Protein AF-A0A7R9VI12-F1 (afdb_monomer_lite)

Secondary structure (DSSP, 8-state):
-----------------------B-TTT-SBSS---TT-TTEEEE--------GGG------EEE--HHHHS-HHHHHHHHHSSSEEEEEEEETTTTEEEES-GGG--SHHHHHHHHHHHHHHHHHHHHHHT-

Structure (mmCIF, N/CA/C/O backbone):
data_AF-A0A7R9VI12-F1
#
_entry.id   AF-A0A7R9VI12-F1
#
loop_
_atom_site.group_PDB
_atom_site.id
_atom_site.type_symbol
_atom_site.label_atom_id
_atom_site.label_alt_id
_atom_site.label_comp_id
_atom_site.label_asym_id
_atom_site.label_entity_id
_atom_site.label_seq_id
_atom_site.pdbx_PDB_ins_code
_atom_site.Cartn_x
_atom_site.Cartn_y
_atom_site.Cartn_z
_atom_site.occupancy
_atom_site.B_iso_or_equiv
_atom_site.auth_seq_id
_atom_site.auth_comp_id
_atom_site.auth_asym_id
_atom_site.auth_atom_id
_atom_site.pdbx_PDB_model_num
ATOM 1 N N . VAL A 1 1 ? -49.992 -12.864 13.547 1.00 36.03 1 VAL A N 1
ATOM 2 C CA . VAL A 1 1 ? -49.457 -14.203 13.889 1.00 36.03 1 VAL A CA 1
ATOM 3 C C . VAL A 1 1 ? -48.411 -14.488 12.818 1.00 36.03 1 VAL A C 1
ATOM 5 O O . VAL A 1 1 ? -48.797 -14.463 11.660 1.00 36.03 1 VAL A O 1
ATOM 8 N N . ARG A 1 2 ? -47.117 -14.219 13.075 1.00 33.78 2 ARG A N 1
ATOM 9 C CA . ARG A 1 2 ? -46.082 -15.214 13.467 1.00 33.78 2 ARG A CA 1
ATOM 10 C C . ARG A 1 2 ? -46.159 -16.445 12.543 1.00 33.78 2 ARG A C 1
ATOM 12 O O . ARG A 1 2 ? -47.230 -17.006 12.402 1.00 33.78 2 ARG A O 1
ATOM 19 N N . ASP A 1 3 ? -45.115 -16.770 11.788 1.00 30.80 3 ASP A N 1
ATOM 20 C CA . ASP A 1 3 ? -43.936 -17.390 12.387 1.00 30.80 3 ASP A CA 1
ATOM 21 C C . ASP A 1 3 ? -42.587 -16.990 11.781 1.00 30.80 3 ASP A C 1
ATOM 23 O O . ASP A 1 3 ? -42.388 -16.908 10.570 1.00 30.80 3 ASP A O 1
ATOM 27 N N . CYS A 1 4 ? -41.653 -16.781 12.707 1.00 36.22 4 CYS A N 1
ATOM 28 C CA . CYS A 1 4 ? -40.217 -16.835 12.518 1.00 36.22 4 CYS A CA 1
ATOM 29 C C . CYS A 1 4 ? -39.794 -18.306 12.405 1.00 36.22 4 CYS A C 1
ATOM 31 O O . CYS A 1 4 ? -40.153 -19.097 13.275 1.00 36.22 4 CYS A O 1
ATOM 33 N N . LEU A 1 5 ? -38.958 -18.648 11.426 1.00 33.22 5 LEU A N 1
ATOM 34 C CA . LEU A 1 5 ? -38.113 -19.841 11.480 1.00 33.22 5 LEU A CA 1
ATOM 35 C C . LEU A 1 5 ? -36.690 -19.464 11.059 1.00 33.22 5 LEU A C 1
ATOM 37 O O . LEU A 1 5 ? -36.394 -19.264 9.887 1.00 33.22 5 LEU A O 1
ATOM 41 N N . ASN A 1 6 ? -35.871 -19.286 12.094 1.00 32.91 6 ASN A N 1
ATOM 42 C CA . ASN A 1 6 ? -34.468 -19.660 12.240 1.00 32.91 6 ASN A CA 1
ATOM 43 C C . ASN A 1 6 ? -33.645 -19.898 10.963 1.00 32.91 6 ASN A C 1
ATOM 45 O O . ASN A 1 6 ? -33.725 -20.952 10.340 1.00 32.91 6 ASN A O 1
ATOM 49 N N . THR A 1 7 ? -32.703 -18.989 10.725 1.00 34.00 7 THR A N 1
ATOM 50 C CA . THR A 1 7 ? -31.394 -19.309 10.137 1.00 34.00 7 THR A CA 1
ATOM 51 C C . THR A 1 7 ? -30.309 -18.830 11.097 1.00 34.00 7 THR A C 1
ATOM 53 O O . THR A 1 7 ? -29.560 -17.896 10.817 1.00 34.00 7 THR A O 1
ATOM 56 N N . GLU A 1 8 ? -30.272 -19.448 12.276 1.00 36.38 8 GLU A N 1
ATOM 57 C CA . GLU A 1 8 ? -28.986 -19.737 12.909 1.00 36.38 8 GLU A CA 1
ATOM 58 C C . GLU A 1 8 ? -28.348 -20.904 12.133 1.00 36.38 8 GLU A C 1
ATOM 60 O O . GLU A 1 8 ? -29.059 -21.711 11.543 1.00 36.38 8 GLU A O 1
ATOM 65 N N . GLU A 1 9 ? -27.017 -20.957 12.108 1.00 34.47 9 GLU A N 1
ATOM 66 C CA . GLU A 1 9 ? -26.188 -21.947 11.397 1.00 34.47 9 GLU A CA 1
ATOM 67 C C . GLU A 1 9 ? -26.066 -21.807 9.874 1.00 34.47 9 GLU A C 1
ATOM 69 O O . GLU A 1 9 ? -26.461 -22.666 9.098 1.00 34.47 9 GLU A O 1
ATOM 74 N N . LEU A 1 10 ? -25.355 -20.765 9.443 1.00 29.34 10 LEU A N 1
ATOM 75 C CA . LEU A 1 10 ? -24.250 -20.928 8.484 1.00 29.34 10 LEU A CA 1
ATOM 76 C C . LEU A 1 10 ? -23.321 -19.711 8.564 1.00 29.34 10 LEU A C 1
ATOM 78 O O . LEU A 1 10 ? -22.948 -19.092 7.571 1.00 29.34 10 LEU A O 1
ATOM 82 N N . VAL A 1 11 ? -22.894 -19.379 9.789 1.00 31.23 11 VAL A N 1
ATOM 83 C CA . VAL A 1 11 ? -21.610 -18.696 9.964 1.00 31.23 11 VAL A CA 1
ATOM 84 C C . VAL A 1 11 ? -20.565 -19.744 9.615 1.00 31.23 11 VAL A C 1
ATOM 86 O O . VAL A 1 11 ? -20.087 -20.483 10.476 1.00 31.23 11 VAL A O 1
ATOM 89 N N . GLY A 1 12 ? -20.275 -19.876 8.320 1.00 28.42 12 GLY A N 1
ATOM 90 C CA . GLY A 1 12 ? -19.099 -20.590 7.866 1.00 28.42 12 GLY A CA 1
ATOM 91 C C . GLY A 1 12 ? -17.930 -19.990 8.625 1.00 28.42 12 GLY A C 1
ATOM 92 O O . GLY A 1 12 ? -17.595 -18.824 8.418 1.00 28.42 12 GLY A O 1
ATOM 93 N N . LYS A 1 13 ? -17.376 -20.753 9.574 1.00 27.52 13 LYS A N 1
ATOM 94 C CA . LYS A 1 13 ? -16.106 -20.422 10.206 1.00 27.52 13 LYS A CA 1
ATOM 95 C C . LYS A 1 13 ? -15.158 -20.156 9.052 1.00 27.52 13 LYS A C 1
ATOM 97 O O . LYS A 1 13 ? -14.788 -21.084 8.334 1.00 27.52 13 LYS A O 1
ATOM 102 N N . LEU A 1 14 ? -14.810 -18.889 8.855 1.00 29.39 14 LEU A N 1
ATOM 103 C CA . LEU A 1 14 ? -13.666 -18.517 8.056 1.00 29.39 14 LEU A CA 1
ATOM 104 C C . LEU A 1 14 ? -12.483 -19.103 8.823 1.00 29.39 14 LEU A C 1
ATOM 106 O O . LEU A 1 14 ? -11.952 -18.491 9.746 1.00 29.39 14 LEU A O 1
ATOM 110 N N . VAL A 1 15 ? -12.157 -20.359 8.527 1.00 25.55 15 VAL A N 1
ATOM 111 C CA . VAL A 1 15 ? -10.911 -20.970 8.950 1.00 25.55 15 VAL A CA 1
ATOM 112 C C . VAL A 1 15 ? -9.866 -20.258 8.113 1.00 25.55 15 VAL A C 1
ATOM 114 O O . VAL A 1 15 ? -9.479 -20.701 7.037 1.00 25.55 15 VAL A O 1
ATOM 117 N N . THR A 1 16 ? -9.460 -19.082 8.580 1.00 32.72 16 THR A N 1
ATOM 118 C CA . THR A 1 16 ? -8.202 -18.484 8.177 1.00 32.72 16 THR A CA 1
ATOM 119 C C . THR A 1 16 ? -7.138 -19.374 8.796 1.00 32.72 16 THR A C 1
ATOM 121 O O . THR A 1 16 ? -6.636 -19.081 9.877 1.00 32.72 16 THR A O 1
ATOM 124 N N . THR A 1 17 ? -6.838 -20.516 8.176 1.00 26.81 17 THR A N 1
ATOM 125 C CA . THR A 1 17 ? -5.534 -21.135 8.399 1.00 26.81 17 THR A CA 1
ATOM 126 C C . THR A 1 17 ? -4.525 -20.056 8.030 1.00 26.81 17 THR A C 1
ATOM 128 O O . THR A 1 17 ? -4.523 -19.635 6.869 1.00 26.81 17 THR A O 1
ATOM 131 N N . PRO A 1 18 ? -3.743 -19.524 8.984 1.00 36.38 18 PRO A N 1
ATOM 132 C CA . PRO A 1 18 ? -2.709 -18.572 8.639 1.00 36.38 18 PRO A CA 1
ATOM 133 C C . PRO A 1 18 ? -1.771 -19.296 7.677 1.00 36.38 18 PRO A C 1
ATOM 135 O O . PRO A 1 18 ? -1.177 -20.314 8.034 1.00 36.38 18 PRO A O 1
ATOM 138 N N . CYS A 1 19 ? -1.689 -18.814 6.436 1.00 31.38 19 CYS A N 1
ATOM 139 C CA . CYS A 1 19 ? -0.632 -19.238 5.534 1.00 31.38 19 CYS A CA 1
ATOM 140 C C . CYS A 1 19 ? 0.684 -18.881 6.223 1.00 31.38 19 CYS A C 1
ATOM 142 O O . CYS A 1 19 ? 1.046 -17.711 6.344 1.00 31.38 19 CYS A O 1
ATOM 144 N N . SER A 1 20 ? 1.347 -19.898 6.757 1.00 36.28 20 SER A N 1
ATOM 145 C CA . SER A 1 20 ? 2.651 -19.779 7.385 1.00 36.28 20 SER A CA 1
ATOM 146 C C . SER A 1 20 ? 3.664 -19.813 6.252 1.00 36.28 20 SER A C 1
ATOM 148 O O . SER A 1 20 ? 3.892 -20.848 5.635 1.00 36.28 20 SER A O 1
ATOM 150 N N . PHE A 1 21 ? 4.229 -18.654 5.929 1.00 39.44 21 PHE A N 1
ATOM 151 C CA . PHE A 1 21 ? 5.375 -18.586 5.036 1.00 39.44 21 PHE A CA 1
ATOM 152 C C . PHE A 1 21 ? 6.627 -18.705 5.897 1.00 39.44 21 PHE A C 1
ATOM 154 O O . PHE A 1 21 ? 6.981 -17.784 6.633 1.00 39.44 21 PHE A O 1
ATOM 161 N N . GLU A 1 22 ? 7.272 -19.866 5.842 1.00 41.97 22 GLU A N 1
ATOM 162 C CA . GLU A 1 22 ? 8.585 -20.041 6.447 1.00 41.97 22 GLU A CA 1
ATOM 163 C C . GLU A 1 22 ? 9.616 -19.331 5.570 1.00 41.97 22 GLU A C 1
ATOM 165 O O . GLU A 1 22 ? 9.852 -19.704 4.420 1.00 41.97 22 GLU A O 1
ATOM 170 N N . VAL A 1 23 ? 10.233 -18.276 6.103 1.00 44.00 23 VAL A N 1
ATOM 171 C CA . VAL A 1 23 ? 11.409 -17.682 5.469 1.00 44.00 23 VAL A CA 1
ATOM 172 C C . VAL A 1 23 ? 12.581 -18.604 5.777 1.00 44.00 23 VAL A C 1
ATOM 174 O O . VAL A 1 23 ? 13.063 -18.670 6.912 1.00 44.00 23 VAL A O 1
ATOM 177 N N . LEU A 1 24 ? 13.007 -19.362 4.773 1.00 45.44 24 LEU A N 1
ATOM 178 C CA . LEU A 1 24 ? 14.143 -20.266 4.881 1.00 45.44 24 LEU A CA 1
ATOM 179 C C . LEU A 1 24 ? 15.441 -19.500 4.622 1.00 45.44 24 LEU A C 1
ATOM 181 O O . LEU A 1 24 ? 15.541 -18.708 3.681 1.00 45.44 24 LEU A O 1
ATOM 185 N N . ASP A 1 25 ? 16.454 -19.757 5.443 1.00 47.34 25 ASP A N 1
ATOM 186 C CA . ASP A 1 25 ? 17.811 -19.308 5.157 1.00 47.34 25 ASP A CA 1
ATOM 187 C C . ASP A 1 25 ? 18.320 -19.987 3.879 1.00 47.34 25 ASP A C 1
ATOM 189 O O . ASP A 1 25 ? 18.394 -21.215 3.800 1.00 47.34 25 ASP A O 1
ATOM 193 N N . GLN A 1 26 ? 18.713 -19.197 2.879 1.00 45.53 26 GLN A N 1
ATOM 194 C CA . GLN A 1 26 ? 19.131 -19.721 1.573 1.00 45.53 26 GLN A CA 1
ATOM 195 C C . GLN A 1 26 ? 20.397 -20.598 1.620 1.00 45.53 26 GLN A C 1
ATOM 197 O O . GLN A 1 26 ? 20.677 -21.293 0.646 1.00 45.53 26 GLN A O 1
ATOM 202 N N . LYS A 1 27 ? 21.179 -20.575 2.711 1.00 49.22 27 LYS A N 1
ATOM 203 C CA . LYS A 1 27 ? 22.418 -21.361 2.845 1.00 49.22 27 LYS A CA 1
ATOM 204 C C . LYS A 1 27 ? 22.239 -22.621 3.685 1.00 49.22 27 LYS A C 1
ATOM 206 O O . LYS A 1 27 ? 22.909 -23.616 3.432 1.00 49.22 27 LYS A O 1
ATOM 211 N N . THR A 1 28 ? 21.377 -22.570 4.693 1.00 59.81 28 THR A N 1
ATOM 212 C CA . THR A 1 28 ? 21.206 -23.640 5.686 1.00 59.81 28 THR A CA 1
ATOM 213 C C . THR A 1 28 ? 19.878 -24.380 5.550 1.00 59.81 28 THR A C 1
ATOM 215 O O . THR A 1 28 ? 19.721 -25.439 6.153 1.00 59.81 28 THR A O 1
ATOM 218 N N . GLY A 1 29 ? 18.923 -23.853 4.774 1.00 53.78 29 GLY A N 1
ATOM 219 C CA . GLY A 1 29 ? 17.589 -24.437 4.601 1.00 53.78 29 GLY A CA 1
ATOM 220 C C . GLY A 1 29 ? 16.758 -24.465 5.887 1.00 53.78 29 GLY A C 1
ATOM 221 O O . GLY A 1 29 ? 15.698 -25.082 5.912 1.00 53.78 29 GLY A O 1
ATOM 222 N N . GLN A 1 30 ? 17.236 -23.829 6.960 1.00 48.47 30 GLN A N 1
ATOM 223 C CA . GLN A 1 30 ? 16.540 -23.780 8.237 1.00 48.47 30 GLN A CA 1
ATOM 224 C C . GLN A 1 30 ? 15.572 -22.591 8.289 1.00 48.47 30 GLN A C 1
ATOM 226 O O . GLN A 1 30 ? 15.881 -21.528 7.737 1.00 48.47 30 GLN A O 1
ATOM 231 N N . PRO A 1 31 ? 14.431 -22.726 8.993 1.00 56.00 31 PRO A N 1
ATOM 232 C CA . PRO A 1 31 ? 13.540 -21.610 9.276 1.00 56.00 31 PRO A CA 1
ATOM 233 C C . PRO A 1 31 ? 14.293 -20.493 10.004 1.00 56.00 31 PRO A C 1
ATOM 235 O O . PRO A 1 31 ? 14.781 -20.664 11.127 1.00 56.00 31 PRO A O 1
ATOM 238 N N . THR A 1 32 ? 14.393 -19.326 9.373 1.00 46.84 32 THR A N 1
ATOM 239 C CA . THR A 1 32 ? 14.970 -18.146 10.020 1.00 46.84 32 THR A CA 1
ATOM 240 C C . THR A 1 32 ? 13.948 -17.519 10.952 1.00 46.84 32 THR A C 1
ATOM 242 O O . THR A 1 32 ? 13.105 -16.733 10.539 1.00 46.84 32 THR A O 1
ATOM 245 N N . ARG A 1 33 ? 14.097 -17.852 12.240 1.00 43.62 33 ARG A N 1
ATOM 246 C CA . ARG A 1 33 ? 13.292 -17.420 13.397 1.00 43.62 33 ARG A CA 1
ATOM 247 C C . ARG A 1 33 ? 11.914 -18.074 13.495 1.00 43.62 33 ARG A C 1
ATOM 249 O O . ARG A 1 33 ? 11.202 -18.252 12.516 1.00 43.62 33 ARG A O 1
ATOM 256 N N . LYS A 1 34 ? 11.532 -18.372 14.746 1.00 41.25 34 LYS A N 1
ATOM 257 C CA . LYS A 1 34 ? 10.131 -18.560 15.132 1.00 41.25 34 LYS A CA 1
ATOM 258 C C . LYS A 1 34 ? 9.360 -17.377 14.556 1.00 41.25 34 LYS A C 1
ATOM 260 O O . LYS A 1 34 ? 9.761 -16.238 14.789 1.00 41.25 34 LYS A O 1
ATOM 265 N N . VAL A 1 35 ? 8.327 -17.658 13.771 1.00 44.12 35 VAL A N 1
ATOM 266 C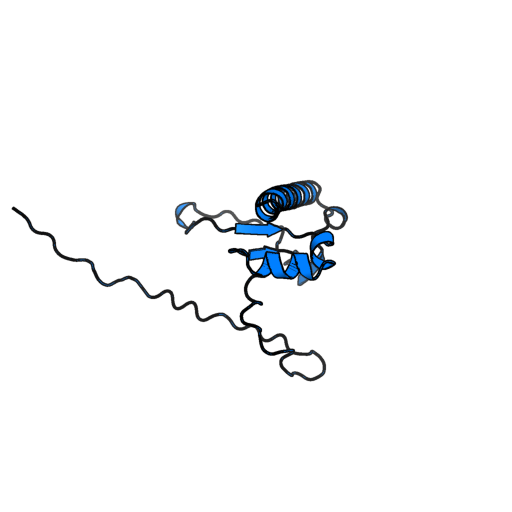 CA . VAL A 1 35 ? 7.374 -16.649 13.322 1.00 44.12 35 VAL A CA 1
ATOM 267 C C . VAL A 1 35 ? 6.795 -16.051 14.598 1.00 44.12 35 VAL A C 1
ATOM 269 O O . VAL A 1 35 ? 5.968 -16.678 15.249 1.00 44.12 35 VAL A O 1
ATOM 272 N N . ASP A 1 36 ? 7.317 -14.904 15.035 1.00 42.84 36 ASP A N 1
ATOM 273 C CA . ASP A 1 36 ? 6.646 -14.104 16.049 1.00 42.84 36 ASP A CA 1
ATOM 274 C C . ASP A 1 36 ? 5.225 -13.893 15.515 1.00 42.84 36 ASP A C 1
ATOM 276 O O . ASP A 1 36 ? 5.067 -13.414 14.387 1.00 42.84 36 ASP A O 1
ATOM 280 N N . ASP A 1 37 ? 4.201 -14.226 16.304 1.00 44.94 37 ASP A N 1
ATOM 281 C CA . ASP A 1 37 ? 2.775 -13.989 15.995 1.00 44.94 37 ASP A CA 1
ATOM 282 C C . ASP A 1 37 ? 2.480 -12.515 15.610 1.00 44.94 37 ASP A C 1
ATOM 284 O O . 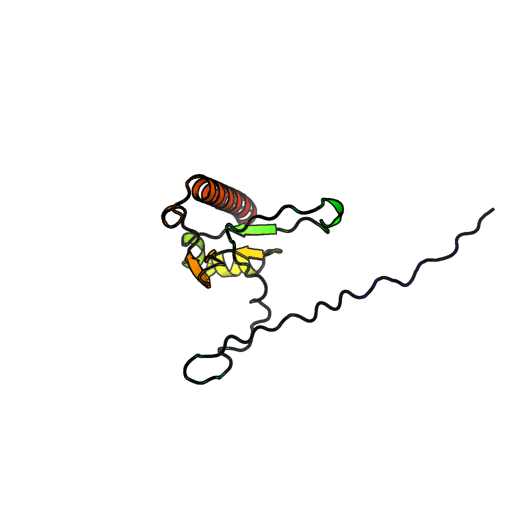ASP A 1 37 ? 1.405 -12.162 15.131 1.00 44.94 37 ASP A O 1
ATOM 288 N N . GLU A 1 38 ? 3.471 -11.637 15.763 1.00 48.44 38 GLU A N 1
ATOM 289 C CA . GLU A 1 38 ? 3.492 -10.225 15.401 1.00 48.44 38 GLU A CA 1
ATOM 290 C C . GLU A 1 38 ? 3.944 -9.920 13.951 1.00 48.44 38 GLU A C 1
ATOM 292 O O . GLU A 1 38 ? 3.989 -8.746 13.568 1.00 48.44 38 GLU A O 1
ATOM 297 N N . LEU A 1 39 ? 4.313 -10.920 13.135 1.00 51.94 39 LEU A N 1
ATOM 298 C CA . LEU A 1 39 ? 4.849 -10.720 11.771 1.00 51.94 39 LEU A CA 1
ATOM 299 C C . LEU A 1 39 ? 3.797 -10.706 10.644 1.00 51.94 39 LEU A C 1
ATOM 301 O O . LEU A 1 39 ? 4.113 -10.275 9.536 1.00 51.94 39 LEU A O 1
ATOM 305 N N . LEU A 1 40 ? 2.546 -11.104 10.894 1.00 58.62 40 LEU A N 1
ATOM 306 C CA . LEU A 1 40 ? 1.536 -11.331 9.839 1.00 58.62 40 LEU A CA 1
ATOM 307 C C . LEU A 1 40 ? 0.859 -10.064 9.270 1.00 58.62 40 LEU A C 1
ATOM 309 O O . LEU A 1 40 ? -0.145 -10.162 8.568 1.00 58.62 40 LEU A O 1
ATOM 313 N N . LYS A 1 41 ? 1.377 -8.865 9.557 1.00 79.94 41 LYS A N 1
ATOM 314 C CA . LYS A 1 41 ? 0.762 -7.596 9.120 1.00 79.94 41 LYS A CA 1
ATOM 315 C C . LYS A 1 41 ? 1.378 -6.996 7.855 1.00 79.94 41 LYS A C 1
ATOM 317 O O . LYS A 1 41 ? 0.873 -5.979 7.392 1.00 79.94 41 LYS A O 1
ATOM 322 N N . GLU A 1 42 ? 2.453 -7.559 7.307 1.00 85.44 42 GLU A N 1
ATOM 323 C CA . GLU A 1 42 ? 3.122 -6.967 6.141 1.00 85.44 42 GLU A CA 1
ATOM 324 C C . GLU A 1 42 ? 2.411 -7.324 4.826 1.00 85.44 42 GLU A C 1
ATOM 326 O O . GLU A 1 42 ? 2.136 -8.491 4.552 1.00 85.44 42 GLU A O 1
ATOM 331 N N . VAL A 1 43 ? 2.165 -6.313 3.994 1.00 91.75 43 VAL A N 1
ATOM 332 C CA . VAL A 1 43 ? 1.702 -6.447 2.608 1.00 91.75 43 VAL A CA 1
ATOM 333 C C . VAL A 1 43 ? 2.669 -5.737 1.663 1.00 91.75 43 VAL A C 1
ATOM 335 O O . VAL A 1 43 ? 3.390 -4.819 2.058 1.00 91.75 43 VAL A O 1
ATOM 338 N N . PHE A 1 44 ? 2.663 -6.150 0.399 1.00 90.62 44 PHE A N 1
ATOM 339 C CA . PHE A 1 44 ? 3.498 -5.570 -0.648 1.00 90.62 44 PHE A CA 1
ATOM 340 C C . PHE A 1 44 ? 2.621 -4.823 -1.642 1.00 90.62 44 PHE A C 1
ATOM 342 O O . PHE A 1 44 ? 1.660 -5.380 -2.173 1.00 90.62 44 PHE A O 1
ATOM 349 N N . PHE A 1 45 ? 2.945 -3.558 -1.885 1.00 91.12 45 PHE A N 1
ATOM 350 C CA . PHE A 1 45 ? 2.252 -2.772 -2.896 1.00 91.12 45 PHE A CA 1
ATOM 351 C C . PHE A 1 45 ? 2.816 -3.111 -4.273 1.00 91.12 45 PHE A C 1
ATOM 353 O O . PHE A 1 45 ? 4.024 -3.254 -4.421 1.00 91.12 45 PHE A O 1
ATOM 360 N N . SER A 1 46 ? 1.963 -3.224 -5.283 1.00 90.75 46 SER A N 1
ATOM 361 C CA . SER A 1 46 ? 2.393 -3.351 -6.674 1.00 90.75 46 SER A CA 1
ATOM 362 C C . SER A 1 46 ? 1.588 -2.389 -7.528 1.00 90.75 46 SER A C 1
ATOM 364 O O . SER A 1 46 ? 0.465 -2.028 -7.172 1.00 90.75 46 SER A O 1
ATOM 366 N N . CYS A 1 47 ? 2.153 -2.001 -8.663 1.00 84.12 47 CYS A N 1
ATOM 367 C CA . CYS A 1 47 ? 1.463 -1.153 -9.626 1.00 84.12 47 CYS A CA 1
ATOM 368 C C . CYS A 1 47 ? 0.553 -1.943 -10.578 1.00 84.12 47 CYS A C 1
ATOM 370 O O . CYS A 1 47 ? -0.020 -1.373 -11.503 1.00 84.12 47 CYS A O 1
ATOM 372 N N . HIS A 1 48 ? 0.397 -3.250 -10.347 1.00 86.56 48 HIS A N 1
ATOM 373 C CA . HIS A 1 48 ? -0.528 -4.099 -11.088 1.00 86.56 48 HIS A CA 1
ATOM 374 C C . HIS A 1 48 ? -1.970 -3.608 -10.901 1.00 86.56 48 HIS A C 1
ATOM 376 O O . HIS A 1 48 ? -2.407 -3.352 -9.776 1.00 86.56 48 HIS A O 1
ATOM 382 N N . ARG A 1 49 ? -2.718 -3.471 -12.001 1.00 86.62 49 ARG A N 1
ATOM 383 C CA . ARG A 1 49 ? -4.096 -2.961 -12.002 1.00 86.62 49 ARG A CA 1
ATOM 384 C C . ARG A 1 49 ? -5.001 -3.938 -12.737 1.00 86.62 49 ARG A C 1
ATOM 386 O O . ARG A 1 49 ? -4.750 -4.252 -13.893 1.00 86.62 49 ARG A O 1
ATOM 393 N N . ASP A 1 50 ? -6.096 -4.314 -12.088 1.00 91.88 50 ASP A N 1
ATOM 394 C CA . ASP A 1 50 ? -7.159 -5.129 -12.671 1.00 91.88 50 ASP A CA 1
ATOM 395 C C . ASP A 1 50 ? -8.522 -4.458 -12.489 1.00 91.88 50 ASP A C 1
ATOM 397 O O . ASP A 1 50 ? -8.764 -3.727 -11.525 1.00 91.88 50 ASP A O 1
ATOM 401 N N . THR A 1 51 ? -9.449 -4.745 -13.405 1.00 94.75 51 THR A N 1
ATOM 402 C CA . THR A 1 51 ? -10.855 -4.353 -13.250 1.00 94.75 51 THR A CA 1
ATOM 403 C C . THR A 1 51 ? -11.592 -5.410 -12.435 1.00 94.75 51 THR A C 1
ATOM 405 O O . THR A 1 51 ? -11.690 -6.563 -12.852 1.00 94.75 51 THR A O 1
ATOM 408 N N . ILE A 1 52 ? -12.162 -5.015 -11.296 1.00 93.50 52 ILE A N 1
ATOM 409 C CA . ILE A 1 52 ? -12.950 -5.902 -10.428 1.00 93.50 52 ILE A CA 1
ATOM 410 C C . ILE A 1 52 ? -14.429 -5.506 -10.418 1.00 93.50 52 ILE A C 1
ATOM 412 O O . ILE A 1 52 ? -14.783 -4.339 -10.587 1.00 93.50 52 ILE A O 1
ATOM 416 N N . LYS A 1 53 ? -15.319 -6.479 -10.194 1.00 95.25 53 LYS A N 1
ATOM 417 C CA . LYS A 1 53 ? -16.759 -6.220 -10.037 1.00 95.25 53 LYS A CA 1
ATOM 418 C C . LYS A 1 53 ? -17.035 -5.721 -8.620 1.00 95.25 53 LYS A C 1
ATOM 420 O O . LYS A 1 53 ? -16.605 -6.342 -7.661 1.00 95.25 53 LYS A O 1
ATOM 425 N N . THR A 1 54 ? -17.841 -4.674 -8.454 1.00 92.75 54 THR A N 1
ATOM 426 C CA . THR A 1 54 ? -18.148 -4.111 -7.123 1.00 92.75 54 THR A CA 1
ATOM 427 C C . THR A 1 54 ? -18.729 -5.142 -6.145 1.00 92.75 54 THR A C 1
ATOM 429 O O . THR A 1 54 ? -18.436 -5.085 -4.957 1.00 92.75 54 THR A O 1
ATOM 432 N N . GLY A 1 55 ? -19.487 -6.130 -6.639 1.00 94.62 55 GLY A N 1
ATOM 433 C CA . GLY A 1 55 ? -20.039 -7.217 -5.820 1.00 94.62 55 GLY A CA 1
ATOM 434 C C . GLY A 1 55 ? -19.005 -8.177 -5.215 1.00 94.62 55 GLY A C 1
ATOM 435 O O . GLY A 1 55 ? -19.378 -9.000 -4.388 1.00 94.62 55 GLY A O 1
ATOM 436 N N . THR A 1 56 ? -17.725 -8.092 -5.599 1.00 95.00 56 THR A N 1
ATOM 437 C CA . THR A 1 56 ? -16.639 -8.884 -4.991 1.00 95.00 56 THR A CA 1
ATOM 438 C C . THR A 1 56 ? -15.942 -8.153 -3.841 1.00 95.00 56 THR A C 1
ATOM 440 O O . THR A 1 56 ? -15.048 -8.718 -3.215 1.00 95.00 56 THR A O 1
ATOM 443 N N . ILE A 1 57 ? -16.308 -6.896 -3.561 1.00 92.44 57 ILE A N 1
ATOM 444 C CA . ILE A 1 57 ? -15.745 -6.124 -2.449 1.00 92.44 57 ILE A CA 1
ATOM 445 C C . ILE A 1 57 ? -16.374 -6.618 -1.144 1.00 92.44 57 ILE A C 1
ATOM 447 O O . ILE A 1 57 ? -17.571 -6.448 -0.930 1.00 92.44 57 ILE A O 1
ATOM 451 N N . VAL A 1 58 ? -15.560 -7.202 -0.261 1.00 94.88 58 VAL A N 1
ATOM 452 C CA . VAL A 1 58 ? -16.034 -7.748 1.022 1.00 94.88 58 VAL A CA 1
ATOM 453 C C . VAL A 1 58 ? -16.171 -6.649 2.082 1.00 94.88 58 VAL A C 1
ATOM 455 O O . VAL A 1 58 ? -17.241 -6.465 2.649 1.00 94.88 58 VAL A O 1
ATOM 458 N N . HIS A 1 59 ? -15.090 -5.915 2.370 1.00 91.62 59 HIS A N 1
ATOM 459 C CA . HIS A 1 59 ? -15.065 -4.802 3.328 1.00 91.62 59 HIS A CA 1
ATOM 460 C C . HIS A 1 59 ? -13.819 -3.922 3.116 1.00 91.62 59 HIS A C 1
ATOM 462 O O . HIS A 1 59 ? -12.909 -4.283 2.370 1.00 91.62 59 HIS A O 1
ATOM 468 N N . LYS A 1 60 ? -13.777 -2.753 3.769 1.00 90.69 60 LYS A N 1
ATOM 469 C CA . LYS A 1 60 ? -12.617 -1.845 3.751 1.00 90.69 60 LYS A CA 1
ATOM 470 C C . LYS A 1 60 ? -11.597 -2.250 4.816 1.00 90.69 60 LYS A C 1
ATOM 472 O O . LYS A 1 60 ? -11.983 -2.560 5.939 1.00 90.69 60 LYS A O 1
ATOM 477 N N . VAL A 1 61 ? -10.311 -2.171 4.482 1.00 90.00 61 VAL A N 1
ATOM 478 C CA . VAL A 1 61 ? -9.189 -2.454 5.395 1.00 90.00 61 VAL A CA 1
ATOM 479 C C . VAL A 1 61 ? -8.257 -1.249 5.510 1.00 90.00 61 VAL A C 1
ATOM 481 O O . VAL A 1 61 ? -8.248 -0.382 4.635 1.00 90.00 61 VAL A O 1
ATOM 484 N N . ILE A 1 62 ? -7.464 -1.203 6.583 1.00 89.19 62 ILE A N 1
ATOM 485 C CA . ILE A 1 62 ? -6.436 -0.177 6.790 1.00 89.19 62 ILE A CA 1
ATOM 486 C C . ILE A 1 62 ? -5.090 -0.724 6.320 1.00 89.19 62 ILE A C 1
ATOM 488 O O . ILE A 1 62 ? -4.662 -1.787 6.774 1.00 89.19 62 ILE A O 1
ATOM 492 N N . VAL A 1 63 ? -4.416 0.026 5.450 1.00 91.25 63 VAL A N 1
ATOM 493 C CA . VAL A 1 63 ? -3.050 -0.256 4.998 1.00 91.25 63 VAL A CA 1
ATOM 494 C C . VAL A 1 63 ? -2.214 0.997 5.201 1.00 91.25 63 VAL A C 1
ATOM 496 O O . VAL A 1 63 ? -2.549 2.056 4.674 1.00 91.25 63 VAL A O 1
ATOM 499 N N . ARG A 1 64 ? -1.124 0.874 5.959 1.00 89.56 64 ARG A N 1
ATOM 500 C CA . ARG A 1 64 ? -0.230 1.989 6.282 1.00 89.56 64 ARG A CA 1
ATOM 501 C C . ARG A 1 64 ? 1.031 1.926 5.438 1.00 89.56 64 ARG A C 1
ATOM 503 O O . ARG A 1 64 ? 1.802 0.975 5.549 1.00 89.56 64 ARG A O 1
ATOM 510 N N . PHE A 1 65 ? 1.249 2.953 4.624 1.00 90.50 65 PHE A N 1
ATOM 511 C CA . PHE A 1 65 ? 2.413 3.088 3.752 1.00 90.50 65 PHE A CA 1
ATOM 512 C C . PHE A 1 65 ? 3.548 3.762 4.515 1.00 90.50 65 PHE A C 1
ATOM 514 O O . PHE A 1 65 ? 3.581 4.982 4.679 1.00 90.50 65 PHE A O 1
ATOM 521 N N . LEU A 1 66 ? 4.476 2.949 5.006 1.00 85.25 66 LEU A N 1
ATOM 522 C CA . LEU A 1 66 ? 5.569 3.390 5.858 1.00 85.25 66 LEU A CA 1
ATOM 523 C C . LEU A 1 66 ? 6.816 3.675 5.017 1.00 85.25 66 LEU A C 1
ATOM 525 O O . LEU A 1 66 ? 7.367 2.781 4.372 1.00 85.25 66 LEU A O 1
ATOM 529 N N . GLY A 1 67 ? 7.297 4.918 5.050 1.00 76.62 67 GLY A N 1
ATOM 530 C CA . GLY A 1 67 ? 8.602 5.261 4.493 1.00 76.62 67 GLY A CA 1
ATOM 531 C C . GLY A 1 67 ? 9.776 4.801 5.369 1.00 76.62 67 GLY A C 1
ATOM 532 O O . GLY A 1 67 ? 9.611 4.221 6.450 1.00 76.62 67 GLY A O 1
ATOM 533 N N . ARG A 1 68 ? 11.004 5.068 4.901 1.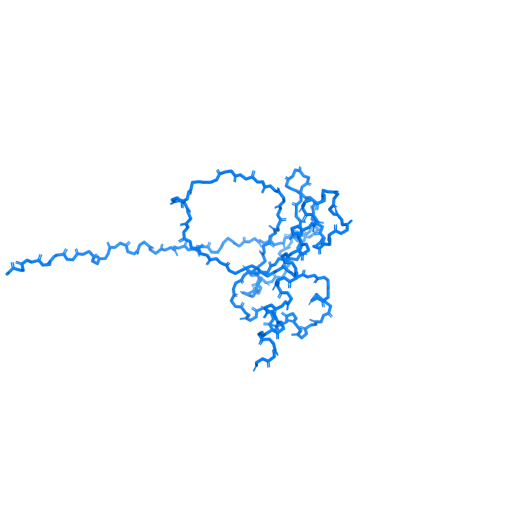00 73.44 68 ARG A N 1
ATOM 534 C CA . ARG A 1 68 ? 12.246 4.689 5.607 1.00 73.44 68 ARG A CA 1
ATOM 535 C C . ARG A 1 68 ? 12.332 5.301 7.005 1.00 73.44 68 ARG A C 1
ATOM 537 O O . ARG A 1 68 ? 12.878 4.675 7.911 1.00 73.44 68 ARG A O 1
ATOM 544 N N . GLU A 1 69 ? 11.757 6.482 7.185 1.00 71.31 69 GLU A N 1
ATOM 545 C CA . GLU A 1 69 ? 11.705 7.242 8.431 1.00 71.31 69 GLU A CA 1
ATOM 546 C C . GLU A 1 69 ? 11.043 6.475 9.591 1.00 71.31 69 GLU A C 1
ATOM 548 O O . GLU A 1 69 ? 11.415 6.666 10.750 1.00 71.31 69 GLU A O 1
ATOM 553 N N . TYR A 1 70 ? 10.130 5.545 9.297 1.00 68.12 70 TYR A N 1
ATOM 554 C CA . TYR A 1 70 ? 9.482 4.711 10.314 1.00 68.12 70 TYR A CA 1
ATOM 555 C C . TYR A 1 70 ? 10.265 3.435 10.633 1.00 68.12 70 TYR A C 1
ATOM 557 O O . TYR A 1 70 ? 10.118 2.893 11.724 1.00 68.12 70 TYR A O 1
ATOM 565 N N . SER A 1 71 ? 11.137 2.983 9.725 1.00 61.69 71 SER A N 1
ATOM 566 C CA . SER A 1 71 ? 11.949 1.768 9.910 1.00 61.69 71 SER A CA 1
ATOM 567 C C . SER A 1 71 ? 13.178 1.990 10.800 1.00 61.69 71 SER A C 1
ATOM 569 O O . SER A 1 71 ? 13.752 1.028 11.304 1.00 61.69 71 SER A O 1
ATOM 571 N N . GLN A 1 72 ? 13.601 3.243 10.995 1.00 58.75 72 GLN A N 1
ATOM 572 C CA . GLN A 1 72 ? 14.819 3.578 11.747 1.00 58.75 72 GLN A CA 1
ATOM 573 C C . GLN A 1 72 ? 14.583 3.762 13.253 1.00 58.75 72 GLN A C 1
ATOM 575 O O . GLN A 1 72 ? 15.514 3.621 14.043 1.00 58.75 72 GLN A O 1
ATOM 580 N N . SER A 1 73 ? 13.347 4.039 13.680 1.00 62.38 73 SER A N 1
ATOM 581 C CA . SER A 1 73 ? 13.011 4.178 15.099 1.00 62.38 73 SER A CA 1
ATOM 582 C C . SER A 1 73 ? 12.353 2.902 15.618 1.00 62.38 73 SER A C 1
ATOM 584 O O . SER A 1 73 ? 11.207 2.587 15.282 1.00 62.38 73 SER A O 1
ATOM 586 N N . LYS A 1 74 ? 13.077 2.174 16.477 1.00 61.28 74 LYS A N 1
ATOM 587 C CA . LYS A 1 74 ? 12.587 0.952 17.136 1.00 61.28 74 LYS A CA 1
ATOM 588 C C . LYS A 1 74 ? 11.300 1.219 17.925 1.00 61.28 74 LYS A C 1
ATOM 590 O O . LYS A 1 74 ? 10.382 0.412 17.886 1.00 61.28 74 LYS A O 1
ATOM 595 N N . GLU A 1 75 ? 11.202 2.383 18.564 1.00 61.84 75 GLU A N 1
ATOM 596 C CA . GLU A 1 75 ? 10.036 2.784 19.353 1.00 61.84 75 GLU A CA 1
ATOM 597 C C . GLU A 1 75 ? 8.802 3.068 18.481 1.00 61.84 75 GLU A C 1
ATOM 599 O O . GLU A 1 75 ? 7.712 2.569 18.773 1.00 61.84 75 GLU A O 1
ATOM 604 N N . LYS A 1 76 ? 8.972 3.786 17.359 1.00 65.75 76 LYS A N 1
ATOM 605 C CA . LYS A 1 76 ? 7.884 4.000 16.389 1.00 65.75 76 LYS A CA 1
ATOM 606 C C . LYS A 1 76 ? 7.430 2.676 15.776 1.00 65.75 76 LYS A C 1
ATOM 608 O O . LYS A 1 76 ? 6.234 2.431 15.672 1.00 65.75 76 LYS A O 1
ATOM 613 N N . THR A 1 77 ? 8.369 1.792 15.445 1.00 65.56 77 THR A N 1
ATOM 614 C CA . THR A 1 77 ? 8.060 0.478 14.861 1.00 65.56 77 THR A CA 1
ATOM 615 C C . THR A 1 77 ? 7.220 -0.382 15.810 1.00 65.56 77 THR A C 1
ATOM 617 O O . THR A 1 77 ? 6.248 -0.995 15.373 1.00 65.56 77 THR A O 1
ATOM 620 N N . THR A 1 78 ? 7.539 -0.406 17.108 1.00 67.81 78 THR A N 1
ATOM 621 C CA . THR A 1 78 ? 6.772 -1.189 18.092 1.00 67.81 78 THR A CA 1
ATOM 622 C C . THR A 1 78 ? 5.348 -0.661 18.259 1.00 67.81 78 THR A C 1
ATOM 624 O O . THR A 1 78 ? 4.407 -1.450 18.233 1.00 67.81 78 THR A O 1
ATOM 627 N N . LYS A 1 79 ? 5.157 0.663 18.354 1.00 71.88 79 LYS A N 1
ATOM 628 C CA . LYS A 1 79 ? 3.808 1.253 18.451 1.00 71.88 79 LYS A CA 1
ATOM 629 C C . LYS A 1 79 ? 2.969 0.968 17.200 1.00 71.88 79 LYS A C 1
ATOM 631 O O . LYS A 1 79 ? 1.799 0.623 17.316 1.00 71.88 79 LYS A O 1
ATOM 636 N N . LEU A 1 80 ? 3.579 1.026 16.014 1.00 74.75 80 LEU A N 1
ATOM 637 C CA . LEU A 1 80 ? 2.901 0.727 14.746 1.00 74.75 80 LEU A CA 1
ATOM 638 C C . LEU A 1 80 ? 2.446 -0.730 14.638 1.00 74.75 80 LEU A C 1
ATOM 640 O O . LEU A 1 80 ? 1.369 -0.990 14.105 1.00 74.75 80 LEU A O 1
ATOM 644 N N . LYS A 1 81 ? 3.226 -1.676 15.173 1.00 70.75 81 LYS A N 1
ATOM 645 C CA . LYS A 1 81 ? 2.846 -3.097 15.204 1.00 70.75 81 LYS A CA 1
ATOM 646 C C . LYS A 1 81 ? 1.607 -3.367 16.055 1.00 70.75 81 LYS A C 1
ATOM 648 O O . LYS A 1 81 ? 0.886 -4.323 15.775 1.00 70.75 81 LYS A O 1
ATOM 653 N N . LEU A 1 82 ? 1.334 -2.531 17.055 1.00 76.38 82 LEU A N 1
ATOM 654 C CA . LEU A 1 82 ? 0.153 -2.665 17.911 1.00 76.38 82 LEU A CA 1
ATOM 655 C C . LEU A 1 82 ? -1.124 -2.136 17.241 1.00 76.38 82 LEU A C 1
ATOM 657 O O . LEU A 1 82 ? -2.218 -2.556 17.611 1.00 76.38 82 LEU A O 1
ATOM 661 N N . LEU A 1 83 ? -1.010 -1.277 16.222 1.00 80.75 83 LEU A N 1
ATOM 662 C CA . LEU A 1 83 ? -2.178 -0.743 15.521 1.00 80.75 83 LEU A CA 1
ATOM 663 C C . LEU A 1 83 ? -2.880 -1.827 14.677 1.00 80.75 83 LEU A C 1
ATOM 665 O O . LEU A 1 83 ? -2.217 -2.693 14.089 1.00 80.75 83 LEU A O 1
ATOM 669 N N . PRO A 1 84 ? -4.224 -1.802 14.587 1.00 82.94 84 PRO A N 1
ATOM 670 C CA . PRO A 1 84 ? -4.971 -2.711 13.725 1.00 82.94 84 PRO A CA 1
ATOM 671 C C . PRO A 1 84 ? -4.752 -2.365 12.247 1.00 82.94 84 PRO A C 1
ATOM 673 O O . PRO A 1 84 ? -4.671 -1.190 11.887 1.00 82.94 84 PRO A O 1
ATOM 676 N N . GLY A 1 85 ? -4.693 -3.382 11.389 1.00 87.12 85 GLY A N 1
ATOM 677 C CA . GLY A 1 85 ? -4.482 -3.237 9.945 1.00 87.12 85 GLY A CA 1
ATOM 678 C C . GLY A 1 85 ? -3.118 -3.736 9.473 1.00 87.12 85 GLY A C 1
ATOM 679 O O . GLY A 1 85 ? -2.376 -4.371 10.225 1.00 87.12 85 GLY A O 1
ATOM 680 N N . PHE A 1 86 ? -2.815 -3.444 8.211 1.00 89.56 86 PHE A N 1
ATOM 681 C CA . PHE A 1 86 ? -1.612 -3.893 7.519 1.00 89.56 86 PHE A CA 1
ATOM 682 C C . PHE A 1 86 ? -0.559 -2.789 7.415 1.00 89.56 86 PHE A C 1
ATOM 684 O O . PHE A 1 86 ? -0.872 -1.594 7.424 1.00 89.56 86 PHE A O 1
ATOM 691 N N . LEU A 1 87 ? 0.695 -3.204 7.277 1.00 87.88 87 LEU A N 1
ATOM 692 C CA . LEU A 1 87 ? 1.858 -2.358 7.048 1.00 87.88 87 LEU A CA 1
ATOM 693 C C . LEU A 1 87 ? 2.407 -2.637 5.652 1.00 87.88 87 LEU A C 1
ATOM 695 O O . LEU A 1 87 ? 2.503 -3.788 5.239 1.00 87.88 87 LEU A O 1
ATOM 699 N N . CYS A 1 88 ? 2.791 -1.587 4.942 1.00 89.62 88 CYS A N 1
ATOM 700 C CA . CYS A 1 88 ? 3.419 -1.681 3.636 1.00 89.62 88 CYS A CA 1
ATOM 701 C C . CYS A 1 88 ? 4.710 -0.869 3.657 1.00 89.62 88 CYS A C 1
ATOM 703 O O . CYS A 1 88 ? 4.664 0.348 3.846 1.00 89.62 88 CYS A O 1
ATOM 705 N N . ARG A 1 89 ? 5.860 -1.523 3.466 1.00 85.88 89 ARG A N 1
ATOM 706 C CA . ARG A 1 89 ? 7.186 -0.867 3.385 1.00 85.88 89 ARG A CA 1
ATOM 707 C C . ARG A 1 89 ? 7.869 -1.008 2.032 1.00 85.88 89 ARG A C 1
ATOM 709 O O . ARG A 1 89 ? 8.829 -0.284 1.748 1.00 85.88 89 ARG A O 1
ATOM 716 N N . PHE A 1 90 ? 7.365 -1.909 1.196 1.00 86.88 90 PHE A N 1
ATOM 717 C CA . PHE A 1 90 ? 7.978 -2.254 -0.075 1.00 86.88 90 PHE A CA 1
ATOM 718 C C . PHE A 1 90 ? 6.971 -2.196 -1.223 1.00 86.88 90 PHE A C 1
ATOM 720 O O . PHE A 1 90 ? 5.809 -2.580 -1.081 1.00 86.88 90 PHE A O 1
ATOM 727 N N . LEU A 1 91 ? 7.469 -1.724 -2.360 1.00 87.06 91 LEU A N 1
ATOM 728 C CA . LEU A 1 91 ? 6.890 -1.912 -3.679 1.00 87.06 91 LEU A CA 1
ATOM 729 C C . LEU A 1 91 ? 7.460 -3.212 -4.265 1.00 87.06 91 LEU A C 1
ATOM 731 O O . LEU A 1 91 ? 8.659 -3.464 -4.128 1.00 87.06 91 LEU A O 1
ATOM 735 N N . VAL A 1 92 ? 6.638 -4.008 -4.938 1.00 86.81 92 VAL A N 1
ATOM 736 C CA . VAL A 1 92 ? 7.067 -5.177 -5.707 1.00 86.81 92 VAL A CA 1
ATOM 737 C C . VAL A 1 92 ? 6.693 -5.001 -7.174 1.00 86.81 92 VAL A C 1
ATOM 739 O O . VAL A 1 92 ? 5.548 -4.697 -7.511 1.00 86.81 92 VAL A O 1
ATOM 742 N N . ASP A 1 93 ? 7.673 -5.204 -8.047 1.00 83.06 93 ASP A N 1
ATOM 743 C CA . ASP A 1 93 ? 7.423 -5.446 -9.463 1.00 83.06 93 ASP A CA 1
ATOM 744 C C . ASP A 1 93 ? 7.091 -6.931 -9.634 1.00 83.06 93 ASP A C 1
ATOM 746 O O . ASP A 1 93 ? 7.949 -7.793 -9.459 1.00 83.06 93 ASP A O 1
ATOM 750 N N . VAL A 1 94 ? 5.833 -7.235 -9.950 1.00 85.88 94 VAL A N 1
ATOM 751 C CA . VAL A 1 94 ? 5.337 -8.614 -10.078 1.00 85.88 94 VAL A CA 1
ATOM 752 C C . VAL A 1 94 ? 5.873 -9.341 -11.315 1.00 85.88 94 VAL A C 1
ATOM 754 O O . VAL A 1 94 ? 5.819 -10.568 -11.363 1.00 85.88 94 VAL A O 1
ATOM 757 N N . SER A 1 95 ? 6.412 -8.614 -12.300 1.00 83.81 95 SER A N 1
ATOM 758 C CA . SER A 1 95 ? 7.007 -9.216 -13.498 1.00 83.81 95 SER A CA 1
ATOM 759 C C . SER A 1 95 ? 8.415 -9.754 -13.231 1.00 83.81 95 SER A C 1
ATOM 761 O O . SER A 1 95 ? 8.798 -10.793 -13.766 1.00 83.81 95 SER A O 1
ATOM 763 N N . THR A 1 96 ? 9.165 -9.078 -12.357 1.00 85.31 96 THR A N 1
ATOM 764 C CA . THR A 1 96 ? 10.560 -9.412 -12.031 1.00 85.31 96 THR A CA 1
ATOM 765 C C . THR A 1 96 ? 10.753 -9.936 -10.607 1.00 85.31 96 THR A C 1
ATOM 767 O O . THR A 1 96 ? 11.848 -10.376 -10.263 1.00 85.31 96 THR A O 1
ATOM 770 N N . TRP A 1 97 ? 9.711 -9.895 -9.771 1.00 84.00 97 TRP A N 1
ATOM 771 C CA . TRP A 1 97 ? 9.761 -10.171 -8.328 1.00 84.00 97 TRP A CA 1
ATOM 772 C C . TRP A 1 97 ? 10.814 -9.341 -7.580 1.00 84.00 97 TRP A C 1
ATOM 774 O O . TRP A 1 97 ? 11.353 -9.753 -6.550 1.00 84.00 97 TRP A O 1
ATOM 784 N N . VAL A 1 98 ? 11.106 -8.141 -8.087 1.00 85.38 98 VAL A N 1
ATOM 785 C CA . VAL A 1 98 ? 12.052 -7.216 -7.464 1.00 85.38 98 VAL A CA 1
ATOM 786 C C . VAL A 1 98 ? 11.325 -6.348 -6.446 1.00 85.38 98 VAL A C 1
ATOM 788 O O . VAL A 1 98 ? 10.404 -5.599 -6.776 1.00 85.38 98 VAL A O 1
ATOM 791 N N . PHE A 1 99 ? 11.793 -6.412 -5.202 1.00 86.06 99 PHE A N 1
ATOM 792 C CA . PHE A 1 99 ? 11.295 -5.607 -4.094 1.00 86.06 99 PHE A CA 1
ATOM 793 C C . PHE A 1 99 ? 12.119 -4.331 -3.960 1.00 86.06 99 PHE A C 1
ATOM 795 O O . PHE A 1 99 ? 13.349 -4.370 -3.865 1.00 86.06 99 PHE A O 1
ATOM 802 N N . ARG A 1 100 ? 11.443 -3.186 -3.913 1.00 82.81 100 ARG A N 1
ATOM 803 C CA . ARG A 1 100 ? 12.060 -1.871 -3.734 1.00 82.81 100 ARG A CA 1
ATOM 804 C C . ARG A 1 100 ? 11.427 -1.162 -2.538 1.00 82.81 100 ARG A C 1
ATOM 806 O O . ARG A 1 100 ? 10.251 -1.378 -2.252 1.00 82.81 100 ARG A O 1
ATOM 813 N N . PRO A 1 101 ? 12.165 -0.311 -1.810 1.00 84.00 101 PRO A N 1
ATOM 814 C CA . PRO A 1 101 ? 11.565 0.532 -0.778 1.00 84.00 101 PRO A CA 1
ATOM 815 C C . PRO A 1 101 ? 10.450 1.412 -1.357 1.00 84.00 101 PRO A C 1
ATOM 817 O O . PRO A 1 101 ? 10.545 1.819 -2.514 1.00 84.00 101 PRO A O 1
ATOM 820 N N . LEU A 1 102 ? 9.448 1.768 -0.543 1.00 81.69 102 LEU A N 1
ATOM 821 C CA . LEU A 1 102 ? 8.440 2.781 -0.896 1.00 81.69 102 LEU A CA 1
ATOM 822 C C . LEU A 1 102 ? 9.062 4.187 -0.986 1.00 81.69 102 LEU A C 1
ATOM 824 O O . LEU A 1 102 ? 8.914 5.043 -0.100 1.00 81.69 102 LEU A O 1
ATOM 828 N N . ASP A 1 103 ? 9.788 4.417 -2.069 1.00 81.00 103 ASP A N 1
ATOM 829 C CA . ASP A 1 103 ? 10.412 5.679 -2.419 1.00 81.00 103 ASP A CA 1
ATOM 830 C C . ASP A 1 103 ? 9.864 6.136 -3.780 1.00 81.00 103 ASP A C 1
ATOM 832 O O . ASP A 1 103 ? 10.122 5.483 -4.787 1.00 81.00 103 ASP A O 1
ATOM 836 N N . PRO A 1 104 ? 9.115 7.249 -3.843 1.00 76.62 104 PRO A N 1
ATOM 837 C CA . PRO A 1 104 ? 8.622 7.792 -5.108 1.00 76.62 104 PRO A CA 1
ATOM 838 C C . PRO A 1 104 ? 9.730 8.010 -6.145 1.00 76.62 104 PRO A C 1
ATOM 840 O O . PRO A 1 104 ? 9.474 7.945 -7.337 1.00 76.62 104 PRO A O 1
ATOM 843 N N . LYS A 1 105 ? 10.982 8.210 -5.706 1.00 78.56 105 LYS A N 1
ATOM 844 C CA . LYS A 1 105 ? 12.132 8.400 -6.601 1.00 78.56 105 LYS A CA 1
ATOM 845 C C . LYS A 1 105 ? 12.566 7.132 -7.338 1.00 78.56 105 LYS A C 1
ATOM 847 O O . LYS A 1 105 ? 13.332 7.241 -8.287 1.00 78.56 105 LYS A O 1
ATOM 852 N N . VAL A 1 106 ? 12.153 5.946 -6.880 1.00 75.06 106 VAL A N 1
ATOM 853 C CA . VAL A 1 106 ? 12.496 4.666 -7.533 1.00 75.06 106 VAL A CA 1
ATOM 854 C C . VAL A 1 106 ? 11.417 4.180 -8.501 1.00 75.06 106 VAL A C 1
ATOM 856 O O . VAL A 1 106 ? 11.561 3.099 -9.079 1.00 75.06 106 VAL A O 1
ATOM 859 N N . VAL A 1 107 ? 10.337 4.952 -8.633 1.00 79.06 107 VAL A N 1
ATOM 860 C CA . VAL A 1 107 ? 9.216 4.696 -9.531 1.00 79.06 107 VAL A CA 1
ATOM 861 C C . VAL A 1 107 ? 9.395 5.592 -10.752 1.00 79.06 107 VAL A C 1
ATOM 863 O O . VAL A 1 107 ? 9.449 6.811 -10.623 1.00 79.06 107 VAL A O 1
ATOM 866 N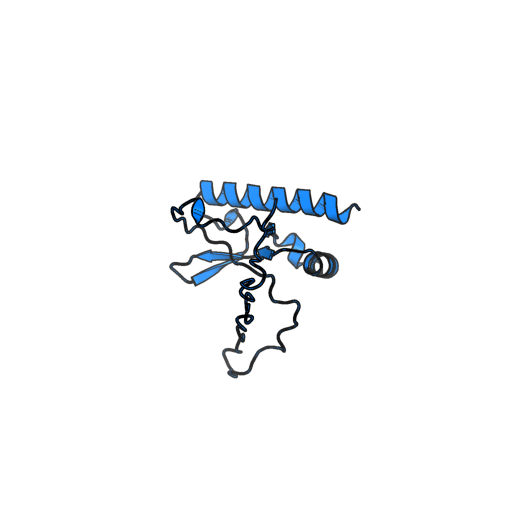 N . GLU A 1 108 ? 9.560 4.982 -11.924 1.00 79.75 108 GLU A N 1
ATOM 867 C CA . GLU A 1 108 ? 9.790 5.714 -13.177 1.00 79.75 108 GLU A CA 1
ATOM 868 C C . GLU A 1 108 ? 8.504 6.367 -13.692 1.00 79.75 108 GLU A C 1
ATOM 870 O O . GLU A 1 108 ? 8.537 7.470 -14.239 1.00 79.75 108 GLU A O 1
ATOM 875 N N . ASP A 1 109 ? 7.366 5.703 -13.481 1.00 85.06 109 ASP A N 1
ATOM 876 C CA . ASP A 1 109 ? 6.062 6.222 -13.856 1.00 85.06 109 ASP A CA 1
ATOM 877 C C . ASP A 1 109 ? 5.625 7.356 -12.915 1.00 85.06 109 ASP A C 1
ATOM 879 O O . ASP A 1 109 ? 5.603 7.231 -11.684 1.00 85.06 109 ASP A O 1
ATOM 883 N N . LYS A 1 110 ? 5.266 8.496 -13.511 1.00 86.62 110 LYS A N 1
ATOM 884 C CA . LYS A 1 110 ? 4.896 9.700 -12.766 1.00 86.62 110 LYS A CA 1
ATOM 885 C C . LYS A 1 110 ? 3.588 9.522 -11.992 1.00 86.62 110 LYS A C 1
ATOM 887 O O . LYS A 1 110 ? 3.505 9.984 -10.857 1.00 86.62 110 LYS A O 1
ATOM 892 N N . GLU A 1 111 ? 2.587 8.866 -12.573 1.00 83.69 111 GLU A N 1
ATOM 893 C CA . GLU A 1 111 ? 1.295 8.663 -11.910 1.00 83.69 111 GLU A CA 1
ATOM 894 C C . GLU A 1 111 ? 1.440 7.733 -10.704 1.00 83.69 111 GLU A C 1
ATOM 896 O O . GLU A 1 111 ? 0.864 7.978 -9.642 1.00 83.69 111 GLU A O 1
ATOM 901 N N . GLU A 1 112 ? 2.240 6.679 -10.844 1.00 83.94 112 GLU A N 1
ATOM 902 C CA . GLU A 1 112 ? 2.540 5.746 -9.759 1.00 83.94 112 GLU A CA 1
ATOM 903 C C . GLU A 1 112 ? 3.362 6.408 -8.647 1.00 83.94 112 GLU A C 1
ATOM 905 O O . GLU A 1 112 ? 3.087 6.197 -7.460 1.00 83.94 112 GLU A O 1
ATOM 910 N N . SER A 1 113 ? 4.327 7.257 -9.011 1.00 87.19 113 SER A N 1
ATOM 911 C CA . SER A 1 113 ? 5.065 8.090 -8.056 1.00 87.19 113 SER A CA 1
ATOM 912 C C . SER A 1 113 ? 4.125 9.029 -7.288 1.00 87.19 113 SER A C 1
ATOM 914 O O . SER A 1 113 ? 4.183 9.084 -6.054 1.00 87.19 113 SER A O 1
ATOM 916 N N . ASP A 1 114 ? 3.233 9.740 -7.984 1.00 88.06 114 ASP A N 1
ATOM 917 C CA . ASP A 1 114 ? 2.280 10.685 -7.383 1.00 88.06 114 ASP A CA 1
ATOM 918 C C . ASP A 1 114 ? 1.275 9.965 -6.462 1.00 88.06 114 ASP A C 1
ATOM 920 O O . ASP A 1 114 ? 0.962 10.433 -5.355 1.00 88.06 114 ASP A O 1
ATOM 924 N N . LEU A 1 115 ? 0.820 8.776 -6.866 1.00 86.75 115 LEU A N 1
ATOM 925 C CA . LEU A 1 115 ? -0.002 7.899 -6.035 1.00 86.75 115 LEU A CA 1
ATOM 926 C C . LEU A 1 115 ? 0.744 7.493 -4.761 1.00 86.75 115 LEU A C 1
ATOM 928 O O . LEU A 1 115 ? 0.206 7.628 -3.658 1.00 86.75 115 LEU A O 1
ATOM 932 N N . LEU A 1 116 ? 1.991 7.036 -4.887 1.00 88.06 116 LEU A N 1
ATOM 933 C CA . LEU A 1 116 ? 2.788 6.611 -3.743 1.00 88.06 116 LEU A CA 1
ATOM 934 C C . LEU A 1 116 ? 3.054 7.769 -2.770 1.00 88.06 116 LEU A C 1
ATOM 936 O O . LEU A 1 116 ? 2.953 7.586 -1.553 1.00 88.06 116 LEU A O 1
ATOM 940 N N . GLN A 1 117 ? 3.334 8.973 -3.278 1.00 89.25 117 GLN A N 1
ATOM 941 C CA . GLN A 1 117 ? 3.444 10.178 -2.448 1.00 89.25 117 GLN A CA 1
ATOM 942 C C . GLN A 1 117 ? 2.150 10.454 -1.682 1.00 89.25 117 GLN A C 1
ATOM 944 O O . GLN A 1 117 ? 2.190 10.705 -0.476 1.00 89.25 117 GLN A O 1
ATOM 949 N N . THR A 1 118 ? 1.005 10.353 -2.357 1.00 90.25 118 THR A N 1
ATOM 950 C CA . THR A 1 118 ? -0.312 10.575 -1.748 1.00 90.25 118 THR A CA 1
ATOM 951 C C . THR A 1 118 ? -0.597 9.566 -0.633 1.00 90.25 118 THR A C 1
ATOM 953 O O . THR A 1 118 ? -1.038 9.952 0.452 1.00 90.25 118 THR A O 1
ATOM 956 N N . LEU A 1 119 ? -0.313 8.282 -0.863 1.00 90.69 119 LEU A N 1
ATOM 957 C CA . LEU A 1 119 ? -0.528 7.211 0.117 1.00 90.69 119 LEU A CA 1
ATOM 958 C C . LEU A 1 119 ? 0.369 7.372 1.352 1.00 90.69 119 LEU A C 1
ATOM 960 O O . LEU A 1 119 ? -0.102 7.230 2.486 1.00 90.69 119 LEU A O 1
ATOM 964 N N . LYS A 1 120 ? 1.642 7.731 1.147 1.00 88.25 120 LYS A N 1
ATOM 965 C CA . LYS A 1 120 ? 2.582 8.011 2.242 1.00 88.25 120 LYS A CA 1
ATOM 966 C C . LYS A 1 120 ? 2.167 9.238 3.046 1.00 88.25 120 LYS A C 1
ATOM 968 O O . LYS A 1 120 ? 2.156 9.173 4.271 1.00 88.25 120 LYS A O 1
ATOM 973 N N . LYS A 1 121 ? 1.781 10.327 2.373 1.00 89.50 121 LYS A N 1
ATOM 974 C CA . LYS A 1 121 ? 1.325 11.557 3.034 1.00 89.50 121 LYS A CA 1
ATOM 975 C C . LYS A 1 121 ? 0.104 11.293 3.919 1.00 89.50 121 LYS A C 1
ATOM 977 O O . LYS A 1 121 ? 0.135 11.630 5.095 1.00 89.50 121 LYS A O 1
ATOM 982 N N . ARG A 1 122 ? -0.914 10.605 3.389 1.00 90.12 122 ARG A N 1
ATOM 983 C CA . ARG A 1 122 ? -2.111 10.227 4.162 1.00 90.12 122 ARG A CA 1
ATOM 984 C C . ARG A 1 122 ? -1.778 9.350 5.368 1.00 90.12 122 ARG A C 1
ATOM 986 O O . ARG A 1 122 ? -2.334 9.553 6.438 1.00 90.12 122 ARG A O 1
ATOM 993 N N . THR A 1 123 ? -0.861 8.394 5.199 1.00 90.12 123 THR A N 1
ATOM 994 C CA . THR A 1 123 ? -0.413 7.541 6.311 1.00 90.12 123 THR A CA 1
ATOM 995 C C . THR A 1 123 ? 0.288 8.367 7.390 1.00 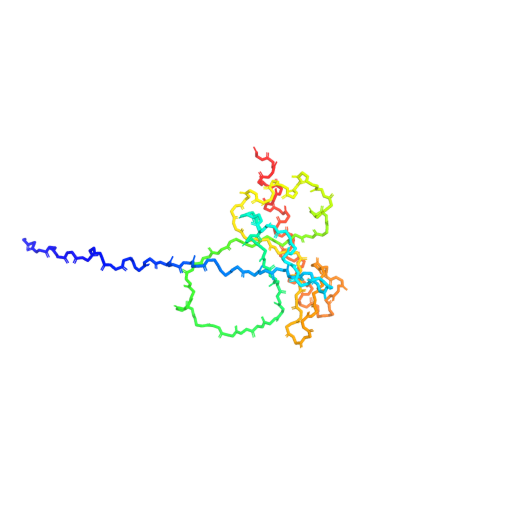90.12 123 THR A C 1
ATOM 997 O O . THR A 1 123 ? 0.051 8.143 8.572 1.00 90.12 123 THR A O 1
ATOM 1000 N N . ALA A 1 124 ? 1.145 9.318 7.008 1.00 86.44 124 ALA A N 1
ATOM 1001 C CA . ALA A 1 124 ? 1.842 10.177 7.960 1.00 86.44 124 ALA A CA 1
ATOM 1002 C C . ALA A 1 124 ? 0.862 11.043 8.768 1.00 86.44 124 ALA A C 1
ATOM 1004 O O . ALA A 1 124 ? 0.954 11.056 9.991 1.00 86.44 124 ALA A O 1
ATOM 1005 N N . GLU A 1 125 ? -0.108 11.672 8.099 1.00 88.31 125 GLU A N 1
ATOM 1006 C CA . GLU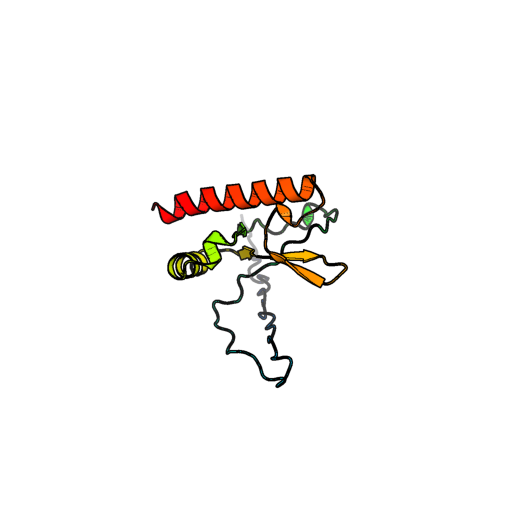 A 1 125 ? -1.160 12.479 8.738 1.00 88.31 125 GLU A CA 1
ATOM 1007 C C . GLU A 1 125 ? -1.997 11.647 9.729 1.00 88.31 125 GLU A C 1
ATOM 1009 O O . GLU A 1 125 ? -2.192 12.060 10.872 1.00 88.31 125 GLU A O 1
ATOM 1014 N N . GLU A 1 126 ? -2.427 10.439 9.338 1.00 86.44 126 GLU A N 1
ATOM 1015 C CA . GLU A 1 126 ? -3.161 9.521 10.229 1.00 86.44 126 GLU A CA 1
ATOM 1016 C C . GLU A 1 126 ? -2.320 9.143 11.459 1.00 86.44 126 GLU A C 1
ATOM 1018 O O . GLU A 1 126 ? -2.812 9.117 12.589 1.00 86.44 126 GLU A O 1
ATOM 1023 N N . LEU A 1 127 ? -1.036 8.843 11.256 1.00 83.94 127 LEU A N 1
ATOM 1024 C CA . LEU A 1 127 ? -0.149 8.434 12.340 1.00 83.94 127 LEU A CA 1
ATOM 1025 C C . LEU A 1 127 ? 0.186 9.576 13.295 1.00 83.94 127 LEU A C 1
ATOM 1027 O O . LEU A 1 127 ? 0.312 9.321 14.490 1.00 83.94 127 LEU A O 1
ATOM 1031 N N . GLU A 1 128 ? 0.330 10.804 12.804 1.00 83.69 128 GLU A N 1
ATOM 1032 C CA . GLU A 1 128 ? 0.489 11.980 13.661 1.00 83.69 128 GLU A CA 1
ATOM 1033 C C . GLU A 1 128 ? -0.737 12.170 14.558 1.00 83.69 128 GLU A C 1
ATOM 1035 O O . GLU A 1 128 ? -0.578 12.373 15.761 1.00 83.69 128 GLU A O 1
ATOM 1040 N N . GLU A 1 129 ? -1.948 12.003 14.020 1.00 82.25 129 GLU A N 1
ATOM 1041 C CA . GLU A 1 129 ? -3.180 12.094 14.812 1.00 82.25 129 GLU A CA 1
ATOM 1042 C C . GLU A 1 129 ? -3.280 10.982 15.869 1.00 82.25 129 GLU A C 1
ATOM 1044 O O . GLU A 1 129 ? -3.676 11.235 17.010 1.00 82.25 129 GLU A O 1
ATOM 1049 N N . ILE A 1 130 ? -2.924 9.747 15.507 1.00 78.75 130 ILE A N 1
ATOM 1050 C CA . ILE A 1 130 ? -2.979 8.598 16.422 1.00 78.75 130 ILE A CA 1
ATOM 1051 C C . ILE A 1 130 ? -1.922 8.715 17.523 1.00 78.75 130 ILE A C 1
ATOM 1053 O O . ILE A 1 130 ? -2.208 8.386 18.669 1.00 78.75 130 ILE A O 1
ATOM 1057 N N . LEU A 1 131 ? -0.704 9.149 17.189 1.00 72.69 131 LEU A N 1
ATOM 1058 C CA . LEU A 1 131 ? 0.414 9.219 18.137 1.00 72.69 131 LEU A CA 1
ATOM 1059 C C . LEU A 1 131 ? 0.390 10.473 19.024 1.00 72.69 131 LEU A C 1
ATOM 1061 O O . LEU A 1 131 ? 1.141 10.519 19.997 1.00 72.69 131 LEU A O 1
ATOM 1065 N N . ALA A 1 132 ? -0.422 11.479 18.686 1.00 74.12 132 ALA A N 1
ATOM 1066 C CA . ALA A 1 132 ? -0.637 12.672 19.505 1.00 74.12 132 ALA A CA 1
ATOM 1067 C C . ALA A 1 132 ? -1.701 12.488 20.608 1.00 74.12 132 ALA A C 1
ATOM 1069 O O . ALA A 1 132 ? -1.824 13.359 21.470 1.00 74.12 132 ALA A O 1
ATOM 1070 N N . LYS A 1 133 ? -2.469 11.391 20.569 1.00 59.12 133 LYS A N 1
ATOM 1071 C CA . LYS A 1 133 ? -3.461 10.997 21.583 1.00 59.12 133 LYS A CA 1
ATOM 1072 C C . LYS A 1 133 ? -2.843 10.048 22.608 1.00 59.12 133 LYS A C 1
ATOM 1074 O O . LYS A 1 133 ? -3.267 10.134 23.780 1.00 59.12 133 LYS A O 1
#

Organism: NCBI:txid1486919

pLDDT: mean 70.11, std 21.75, range [25.55, 95.25]

Sequence (133 aa):
VRDCLNTEELVGKLVTTPCSFEVLDQKTGQPTRKVDDELLKEVFFSCHRDTIKTGTIVHKVIVRFLGREYSQSKEKTTKLKLLPGFLCRFLVDVSTWVFRPLDPKVVEDKEESDLLQTLKKRTAEELEEILAK

Foldseek 3Di:
DDDDDDDDDDPPPPPCPPPDDFPADPPPRDRDDDPDPLNSQEDAAEPDDDDDDPVVDDDDFDEAADAPVQVVDPVSVVVVSPDGHHYYQWHADPVVRDTDGLDLVVDPDPVVSVVSVVRNVVNVVVVVVVVVD

Radius of gyration: 19.73 Å; chains: 1; bounding box: 72×37×35 Å

InterPro domains:
  IPR043151 Bromo adjacent homology (BAH) domain superfamily [G3DSA:2.30.30.490] (26-132)